Protein AF-A0A0D3JNB5-F1 (afdb_monomer_lite)

Organism: Emiliania huxleyi (strain CCMP1516) (NCBI:txid280463)

Radius of gyration: 20.58 Å; chains: 1; bounding box: 55×34×58 Å

Sequence (150 aa):
MADDHSLCSRDLIEAAADSCAFARQHCASDAAGLFGSYVPLYYCQLGASPAAFAPLCALLLLLTICCLGSTADLFFIPQLTLLSELLVLPPDVAGITLLAFGNGAPDVFTAVAVANRADFPLLLSDLLGGSVFITTVVLGAVAWYANAPP

Foldseek 3Di:
DDDLVVCPDPVNLVPDPQSLVSCVVRVQPVQPDPVGGVSSCCVPVVVVDCVVVVVVVVVVVVVVVVVVVVCCVPPVLVVLVVVCVVVVHDSVVSCVVVVVVVVCVVLVVVVVVCVVVVPVVVSVCVVVVVVCCCVPPVVVVVVVVVPDDD

Structure (mmCIF, N/CA/C/O backbone):
data_AF-A0A0D3JNB5-F1
#
_entry.id   AF-A0A0D3JNB5-F1
#
loop_
_atom_site.group_PDB
_atom_site.id
_atom_site.type_symbol
_atom_site.label_atom_id
_atom_site.label_alt_id
_atom_site.label_comp_id
_atom_site.label_asym_id
_atom_site.label_entity_id
_atom_site.label_seq_id
_atom_site.pdbx_PDB_ins_code
_atom_site.Cartn_x
_atom_site.Cartn_y
_atom_site.Cartn_z
_atom_site.occupancy
_atom_site.B_iso_or_equiv
_atom_site.auth_seq_id
_atom_site.auth_comp_id
_atom_site.auth_asym_id
_atom_site.auth_atom_id
_atom_site.pdbx_PDB_model_num
ATOM 1 N N . MET A 1 1 ? -31.809 -13.220 8.311 1.00 33.28 1 MET A N 1
ATOM 2 C CA . MET A 1 1 ? -30.437 -13.627 8.665 1.00 33.28 1 MET A CA 1
ATOM 3 C C . MET A 1 1 ? -29.743 -12.313 8.955 1.00 33.28 1 MET A C 1
ATOM 5 O O . MET A 1 1 ? -29.585 -11.546 8.025 1.00 33.28 1 MET A O 1
ATOM 9 N N . ALA A 1 2 ? -29.643 -11.938 10.231 1.00 34.56 2 ALA A N 1
ATOM 10 C CA . ALA A 1 2 ? -29.241 -10.588 10.625 1.00 34.56 2 ALA A CA 1
ATOM 11 C C . ALA A 1 2 ? -27.716 -10.472 10.539 1.00 34.56 2 ALA A C 1
ATOM 13 O O . ALA A 1 2 ? -27.018 -11.337 11.064 1.00 34.56 2 ALA A O 1
ATOM 14 N N . ASP A 1 3 ? -27.242 -9.450 9.835 1.00 46.56 3 ASP A N 1
ATOM 15 C CA . ASP A 1 3 ? -25.835 -9.187 9.553 1.00 46.56 3 ASP A CA 1
ATOM 16 C C . ASP A 1 3 ? -25.037 -8.865 10.829 1.00 46.56 3 ASP A C 1
ATOM 18 O O . ASP A 1 3 ? -25.172 -7.786 11.410 1.00 46.56 3 ASP A O 1
ATOM 22 N N . ASP A 1 4 ? -24.176 -9.799 11.239 1.00 50.50 4 ASP A N 1
ATOM 23 C CA . ASP A 1 4 ? -23.225 -9.680 12.361 1.00 50.50 4 ASP A CA 1
ATOM 24 C C . ASP A 1 4 ? -22.232 -8.511 12.157 1.00 50.50 4 ASP A C 1
ATOM 26 O O . ASP A 1 4 ? -21.858 -7.829 13.110 1.00 50.50 4 ASP A O 1
ATOM 30 N N . HIS A 1 5 ? -21.937 -8.167 10.893 1.00 53.31 5 HIS A N 1
ATOM 31 C CA . HIS A 1 5 ? -21.133 -7.003 10.488 1.00 53.31 5 HIS A CA 1
ATOM 32 C C . HIS A 1 5 ? -21.672 -5.655 11.008 1.00 53.31 5 HIS A C 1
ATOM 34 O O . HIS A 1 5 ? -20.916 -4.699 11.173 1.00 53.31 5 HIS A O 1
ATOM 40 N N . SER A 1 6 ? -22.976 -5.551 11.293 1.00 59.31 6 SER A N 1
ATOM 41 C CA . SER A 1 6 ? -23.583 -4.297 11.765 1.00 59.31 6 SER A CA 1
ATOM 42 C C . SER A 1 6 ? -23.238 -3.951 13.222 1.00 59.31 6 SER A C 1
ATOM 44 O O . SER A 1 6 ? -23.305 -2.784 13.619 1.00 59.31 6 SER A O 1
ATOM 46 N N . LEU A 1 7 ? -22.840 -4.947 14.023 1.00 68.19 7 LEU A N 1
ATOM 47 C CA . LEU A 1 7 ? -22.594 -4.795 15.460 1.00 68.19 7 LEU A CA 1
ATOM 48 C C . LEU A 1 7 ? -21.156 -4.366 15.789 1.00 68.19 7 LEU A C 1
ATOM 50 O O . LEU A 1 7 ? -20.906 -3.867 16.887 1.00 68.19 7 LEU A O 1
ATOM 54 N N . CYS A 1 8 ? -20.223 -4.484 14.839 1.00 76.69 8 CYS A N 1
ATOM 55 C CA . CYS A 1 8 ? -18.827 -4.071 14.995 1.00 76.69 8 CYS A CA 1
ATOM 56 C C . CYS A 1 8 ? -18.583 -2.593 14.612 1.00 76.69 8 CYS A C 1
ATOM 58 O O . CYS A 1 8 ? -17.602 -2.243 13.957 1.00 76.69 8 CYS A O 1
ATOM 60 N N . SER A 1 9 ? -19.483 -1.695 15.024 1.00 79.69 9 SER A N 1
ATOM 61 C CA . SER A 1 9 ? -19.320 -0.245 14.831 1.00 79.69 9 SER A CA 1
ATOM 62 C C . SER A 1 9 ? -18.620 0.396 16.032 1.00 79.69 9 SER A C 1
ATOM 64 O O . SER A 1 9 ? -18.890 0.022 17.175 1.00 79.69 9 SER A O 1
ATOM 66 N N . ARG A 1 10 ? -17.758 1.403 15.801 1.00 81.56 10 ARG A N 1
ATOM 67 C CA . ARG A 1 10 ? -17.057 2.120 16.891 1.00 81.56 10 ARG A CA 1
ATOM 68 C C . ARG A 1 10 ? -18.016 2.653 17.953 1.00 81.56 10 ARG A C 1
ATOM 70 O O . ARG A 1 10 ? -17.743 2.475 19.134 1.00 81.56 10 ARG A O 1
ATOM 77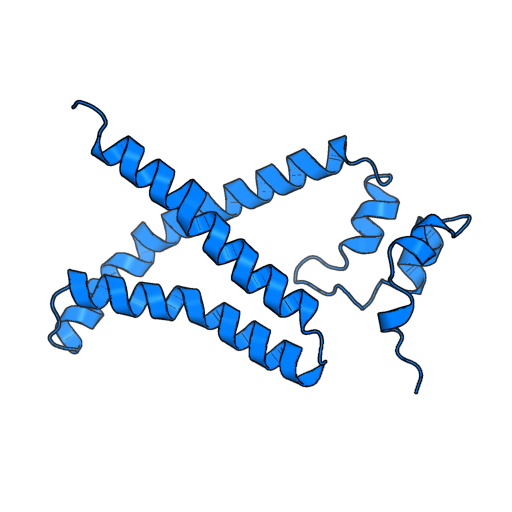 N N . ASP A 1 11 ? -19.154 3.209 17.541 1.00 85.38 11 ASP A N 1
ATOM 78 C CA . ASP A 1 11 ? -20.149 3.776 18.458 1.00 85.38 11 ASP A CA 1
ATOM 79 C C . ASP A 1 11 ? -20.705 2.733 19.442 1.00 85.38 11 ASP A C 1
ATOM 81 O O . ASP 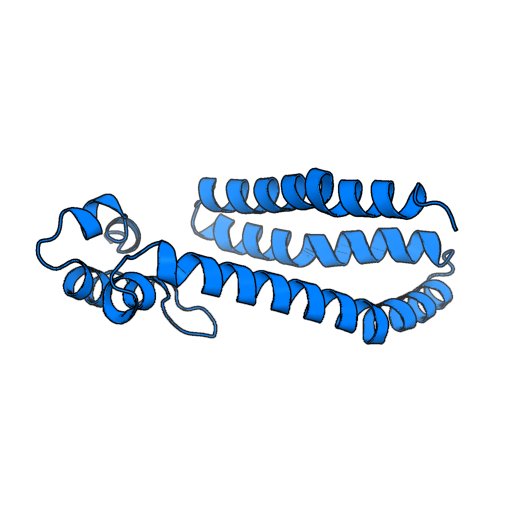A 1 11 ? -20.880 3.021 20.622 1.00 85.38 11 ASP A O 1
ATOM 85 N N . LEU A 1 12 ? -20.939 1.497 18.984 1.00 84.75 12 LEU A N 1
ATOM 86 C CA . LEU A 1 12 ? -21.446 0.406 19.827 1.00 84.75 12 LEU A CA 1
ATOM 87 C C . LEU A 1 12 ? -20.376 -0.110 20.799 1.00 84.75 12 LEU A C 1
ATOM 89 O O . LEU A 1 12 ? -20.686 -0.435 21.945 1.00 84.75 12 LEU A O 1
ATOM 93 N N . ILE A 1 13 ? -19.116 -0.152 20.361 1.00 84.50 13 ILE A N 1
ATOM 94 C CA . ILE A 1 13 ? -17.979 -0.586 21.185 1.00 84.50 13 ILE A CA 1
ATOM 95 C C . ILE A 1 13 ? -17.678 0.444 22.285 1.00 84.50 13 ILE A C 1
ATOM 97 O O . ILE A 1 13 ? -17.385 0.069 23.422 1.00 84.50 13 ILE A O 1
ATOM 101 N N . GLU A 1 14 ? -17.751 1.735 21.956 1.00 82.38 14 GLU A N 1
ATOM 102 C CA . GLU A 1 14 ? -17.499 2.841 22.888 1.00 82.38 14 GLU A CA 1
ATOM 103 C C . GLU A 1 14 ? -18.693 3.096 23.830 1.00 82.38 14 GLU A C 1
ATOM 105 O O . GLU A 1 14 ? -18.493 3.551 24.954 1.00 82.38 14 GLU A O 1
ATOM 110 N N . ALA A 1 15 ? -19.921 2.743 23.427 1.00 85.50 15 ALA A N 1
ATOM 111 C CA . ALA A 1 15 ? -21.108 2.800 24.288 1.00 85.50 15 ALA A CA 1
ATOM 112 C C . ALA A 1 15 ? -21.212 1.631 25.290 1.00 85.50 15 ALA A C 1
ATOM 114 O O . ALA A 1 15 ? -21.954 1.720 26.272 1.00 85.50 15 ALA A O 1
ATOM 115 N N . ALA A 1 16 ? -20.505 0.523 25.052 1.00 83.75 16 ALA A N 1
ATOM 116 C CA . ALA A 1 16 ? -20.509 -0.632 25.940 1.00 83.75 16 ALA A CA 1
ATOM 117 C C . ALA A 1 16 ? -19.707 -0.362 27.225 1.00 83.75 16 ALA A C 1
ATOM 119 O O . ALA A 1 16 ? -18.620 0.208 27.184 1.00 83.75 16 ALA A O 1
ATOM 120 N N . ALA A 1 17 ? -20.209 -0.845 28.368 1.00 83.12 17 ALA A N 1
ATOM 121 C CA . ALA A 1 17 ? -19.524 -0.709 29.659 1.00 83.12 17 ALA A CA 1
ATOM 122 C C . ALA A 1 17 ? -18.129 -1.367 29.666 1.00 83.12 17 ALA A C 1
ATOM 124 O O . ALA A 1 17 ? -17.204 -0.831 30.267 1.00 83.12 17 ALA A O 1
ATOM 125 N N . ASP A 1 18 ? -17.982 -2.492 28.954 1.00 87.00 18 ASP A N 1
ATOM 126 C CA . ASP A 1 18 ? -16.719 -3.206 28.754 1.00 87.00 18 ASP A CA 1
ATOM 127 C C . ASP A 1 18 ? -16.420 -3.365 27.253 1.00 87.00 18 ASP A C 1
ATOM 129 O O . ASP A 1 18 ? -16.715 -4.399 26.640 1.00 87.00 18 ASP A O 1
ATOM 133 N N . SER A 1 19 ? -15.786 -2.354 26.651 1.00 84.25 19 SER A N 1
ATOM 134 C CA . SER A 1 19 ? -15.445 -2.327 25.217 1.00 84.25 19 SER A CA 1
ATOM 135 C C . SER A 1 19 ? -14.629 -3.545 24.756 1.00 84.25 19 SER A C 1
ATOM 137 O O . SER A 1 19 ? -14.832 -4.058 23.657 1.00 84.25 19 SER A O 1
ATOM 139 N N . CYS A 1 20 ? -13.731 -4.064 25.602 1.00 87.12 20 CYS A N 1
ATOM 140 C CA . CYS A 1 20 ? -12.921 -5.245 25.280 1.00 87.12 20 CYS A CA 1
ATOM 141 C C . CYS A 1 20 ? -13.747 -6.547 25.238 1.00 87.12 20 CYS A C 1
ATOM 143 O O . CYS A 1 20 ? -13.559 -7.375 24.341 1.00 87.12 20 CYS A O 1
ATOM 145 N N . ALA A 1 21 ? -14.667 -6.742 26.190 1.00 87.44 21 ALA A N 1
ATOM 146 C CA . ALA A 1 21 ? -15.523 -7.928 26.219 1.00 87.44 21 ALA A CA 1
ATOM 147 C C . ALA A 1 21 ? -16.493 -7.925 25.030 1.00 87.44 21 ALA A C 1
ATOM 149 O O . ALA A 1 21 ? -16.657 -8.950 24.365 1.00 87.44 21 ALA A O 1
ATOM 150 N N . PHE A 1 22 ? -17.046 -6.750 24.715 1.00 87.12 22 PHE A N 1
ATOM 151 C CA . PHE A 1 22 ? -17.928 -6.552 23.570 1.00 87.12 22 PHE A CA 1
ATOM 152 C C . PHE A 1 22 ? -17.216 -6.843 22.238 1.00 87.12 22 PHE A C 1
ATOM 154 O O . PHE A 1 22 ? -17.712 -7.645 21.442 1.00 87.12 22 PHE A O 1
ATOM 161 N N . ALA A 1 23 ? -16.013 -6.288 22.035 1.00 84.25 23 ALA A N 1
ATOM 162 C CA . ALA A 1 23 ? -15.215 -6.502 20.825 1.00 84.25 23 ALA A CA 1
ATOM 163 C C . ALA A 1 23 ? -14.799 -7.972 20.629 1.00 84.25 23 ALA A C 1
ATOM 165 O O . ALA A 1 23 ? -14.785 -8.471 19.506 1.00 84.25 23 ALA A O 1
ATOM 166 N N . ARG A 1 24 ? -14.483 -8.710 21.701 1.00 84.19 24 ARG A N 1
ATOM 167 C CA . ARG A 1 24 ? -14.148 -10.142 21.586 1.00 84.19 24 ARG A CA 1
ATOM 168 C C . ARG A 1 24 ? -15.332 -11.017 21.191 1.00 84.19 24 ARG A C 1
ATOM 170 O O . ARG A 1 24 ? -15.115 -12.044 20.560 1.00 84.19 24 ARG A O 1
ATOM 177 N N . GLN A 1 25 ? -16.545 -10.644 21.584 1.00 84.31 25 GLN A N 1
ATOM 178 C CA . GLN A 1 25 ? -17.742 -11.433 21.293 1.00 84.31 25 GLN A CA 1
ATOM 179 C C . GLN A 1 25 ? -18.289 -11.161 19.890 1.00 84.31 25 GLN A C 1
ATOM 181 O O . GLN A 1 25 ? -18.685 -12.108 19.223 1.00 84.31 25 GLN A O 1
ATOM 186 N N . HIS A 1 26 ? -18.256 -9.903 19.437 1.00 81.00 26 HIS A N 1
ATOM 187 C CA . HIS A 1 26 ? -18.935 -9.480 18.204 1.00 81.00 26 HIS A CA 1
ATOM 188 C C . HIS A 1 26 ? -17.982 -9.104 17.052 1.00 81.00 26 HIS A C 1
ATOM 190 O O . HIS A 1 26 ? -18.422 -9.003 15.919 1.00 81.00 26 HIS A O 1
ATOM 196 N N . CYS A 1 27 ? -16.677 -8.911 17.300 1.00 79.56 27 CYS A N 1
ATOM 197 C CA . CYS A 1 27 ? -15.707 -8.475 16.275 1.00 79.56 27 CYS A CA 1
ATOM 198 C C . CYS A 1 27 ? -14.552 -9.469 16.039 1.00 79.56 27 CYS A C 1
ATOM 200 O O . CYS A 1 27 ? -13.552 -9.144 15.390 1.00 79.56 27 CYS A O 1
ATOM 202 N N . ALA A 1 28 ? -14.627 -10.686 16.583 1.00 70.56 28 ALA A N 1
ATOM 203 C CA . ALA A 1 28 ? -13.536 -11.655 16.461 1.00 70.56 28 ALA A CA 1
ATOM 204 C C . ALA A 1 28 ? -13.360 -12.199 15.030 1.00 70.56 28 ALA A C 1
ATOM 206 O O . ALA A 1 28 ? -12.237 -12.539 14.660 1.00 70.56 28 ALA A O 1
ATOM 207 N N . SER A 1 29 ? -14.432 -12.253 14.229 1.00 64.81 29 SER A N 1
ATOM 208 C CA . SER A 1 29 ? -14.422 -12.860 12.887 1.00 64.81 29 SER A CA 1
ATOM 209 C C . SER A 1 29 ? -14.316 -11.854 11.729 1.00 64.81 29 SER A C 1
ATOM 211 O O . SER A 1 29 ? -13.925 -12.244 10.631 1.00 64.81 29 SER A O 1
ATOM 213 N N . ASP A 1 30 ? -14.605 -10.572 11.970 1.00 61.72 30 ASP A N 1
ATOM 214 C CA . ASP A 1 30 ? -14.697 -9.536 10.924 1.00 61.72 30 ASP A CA 1
ATOM 215 C C . ASP A 1 30 ? -13.355 -9.075 10.360 1.00 61.72 30 ASP A C 1
ATOM 217 O O . ASP A 1 30 ? -13.273 -8.542 9.256 1.00 61.72 30 ASP A O 1
ATOM 221 N N . ALA A 1 31 ? -12.285 -9.325 11.103 1.00 60.38 31 ALA A N 1
ATOM 222 C CA . ALA A 1 31 ? -10.953 -8.833 10.801 1.00 60.38 31 ALA A CA 1
ATOM 223 C C . ALA A 1 31 ? -9.924 -9.969 10.744 1.00 60.38 31 ALA A C 1
ATOM 225 O O . ALA A 1 31 ? -8.792 -9.811 11.193 1.00 60.38 31 ALA A O 1
ATOM 226 N N . ALA A 1 32 ? -10.306 -11.137 10.222 1.00 54.03 32 ALA A N 1
ATOM 227 C CA . ALA A 1 32 ? -9.403 -12.274 10.045 1.00 54.03 32 ALA A CA 1
ATOM 228 C C . ALA A 1 32 ? -8.373 -12.018 8.921 1.00 54.03 32 ALA A C 1
ATOM 230 O O . ALA A 1 32 ? -8.434 -12.607 7.843 1.00 54.03 32 ALA A O 1
ATOM 231 N N . GLY A 1 33 ? -7.423 -11.115 9.168 1.00 59.91 33 GLY A N 1
ATOM 232 C CA . GLY A 1 33 ? -6.193 -11.004 8.390 1.00 59.91 33 GLY A CA 1
ATOM 233 C C . GLY A 1 33 ? -5.180 -12.083 8.788 1.00 59.91 33 GLY A C 1
ATOM 234 O O . GLY A 1 33 ? -5.375 -12.818 9.757 1.00 59.91 33 GLY A O 1
ATOM 235 N N . LEU A 1 34 ? -4.047 -12.132 8.080 1.00 58.91 34 LEU A N 1
ATOM 236 C CA . LEU A 1 34 ? -2.946 -13.082 8.319 1.00 58.91 34 LEU A CA 1
ATOM 237 C C . LEU A 1 34 ? -2.420 -13.073 9.777 1.00 58.91 34 LEU A C 1
ATOM 239 O O . LEU A 1 34 ? -1.832 -14.050 10.228 1.00 58.91 34 LEU A O 1
ATOM 243 N N . PHE A 1 35 ? -2.658 -11.984 10.517 1.00 62.44 35 PHE A N 1
ATOM 244 C CA . PHE A 1 35 ? -2.214 -11.765 11.899 1.00 62.44 35 PHE A CA 1
ATOM 245 C C . PHE A 1 35 ? -3.347 -11.807 12.947 1.00 62.44 35 PHE A C 1
ATOM 247 O O . PHE A 1 35 ? -3.116 -11.485 14.112 1.00 62.44 35 PHE A O 1
ATOM 254 N N . GLY A 1 36 ? -4.561 -12.225 12.567 1.00 69.81 36 GLY A N 1
ATOM 255 C CA . GLY A 1 36 ? -5.736 -12.251 13.447 1.00 69.81 36 GLY A CA 1
ATOM 256 C C . GLY A 1 36 ? -6.496 -10.918 13.526 1.00 69.81 36 GLY A C 1
ATOM 257 O O . GLY A 1 36 ? -6.166 -9.956 12.836 1.00 69.81 36 GLY A O 1
ATOM 258 N N . SER A 1 37 ? -7.543 -10.876 14.362 1.00 76.44 37 SER A N 1
ATOM 259 C CA . SER A 1 37 ? -8.449 -9.722 14.479 1.00 76.44 37 SER A CA 1
ATOM 260 C C . SER A 1 37 ? -7.790 -8.530 15.188 1.00 76.44 37 SER A C 1
ATOM 262 O O . SER A 1 37 ? -7.422 -8.610 16.363 1.00 76.44 37 SER A O 1
ATOM 264 N N . TYR A 1 38 ? -7.657 -7.403 14.477 1.00 81.06 38 TYR A N 1
ATOM 265 C CA . TYR A 1 38 ? -7.014 -6.179 14.981 1.00 81.06 38 TYR A CA 1
ATOM 266 C C . TYR A 1 38 ? -7.893 -5.389 15.964 1.00 81.06 38 TYR A C 1
ATOM 268 O O . TYR A 1 38 ? -7.376 -4.669 16.818 1.00 81.06 38 TYR A O 1
ATOM 276 N N . VAL A 1 39 ? -9.219 -5.533 15.881 1.00 83.12 39 VAL A N 1
ATOM 277 C CA . VAL A 1 39 ? -10.178 -4.824 16.746 1.00 83.12 39 VAL A CA 1
ATOM 278 C C . VAL A 1 39 ? -10.001 -5.207 18.227 1.00 83.12 39 VAL A C 1
ATOM 280 O O . VAL A 1 39 ? -9.744 -4.318 19.044 1.00 83.12 39 VAL A O 1
ATOM 283 N N . PRO A 1 40 ? -10.046 -6.497 18.622 1.00 82.19 40 PRO A N 1
ATOM 284 C CA . PRO A 1 40 ? -9.787 -6.889 20.004 1.00 82.19 40 PRO A CA 1
ATOM 285 C C . PRO A 1 40 ? -8.335 -6.627 20.424 1.00 82.19 40 PRO A C 1
ATOM 287 O O . PRO A 1 40 ? -8.094 -6.375 21.600 1.00 82.19 40 PRO A O 1
ATOM 290 N N . LEU A 1 41 ? -7.365 -6.636 19.503 1.00 82.06 41 LEU A N 1
ATOM 291 C CA . LEU A 1 41 ? -5.984 -6.250 19.815 1.00 82.06 41 LEU A CA 1
ATOM 292 C C . LEU A 1 41 ? -5.917 -4.785 20.292 1.00 82.06 41 LEU A C 1
ATOM 294 O O . LEU A 1 41 ? -5.341 -4.498 21.344 1.00 82.06 41 LEU A O 1
ATOM 298 N N . TYR A 1 42 ? -6.559 -3.874 19.558 1.00 85.25 42 TYR A N 1
ATOM 299 C CA . TYR A 1 42 ? -6.577 -2.443 19.867 1.00 85.25 42 TYR A CA 1
ATOM 300 C C . TYR A 1 42 ? -7.297 -2.132 21.189 1.00 85.25 42 TYR A C 1
ATOM 302 O O . TYR A 1 42 ? -6.741 -1.447 22.054 1.00 85.25 42 TYR A O 1
ATOM 310 N N . TYR A 1 43 ? -8.503 -2.676 21.381 1.00 83.94 43 TYR A N 1
ATOM 311 C CA . TYR A 1 43 ? -9.316 -2.386 22.567 1.00 83.94 43 TYR A CA 1
ATOM 312 C C . TYR A 1 43 ? -8.879 -3.161 23.823 1.00 83.94 43 TYR A C 1
ATOM 314 O O . TYR A 1 43 ? -9.004 -2.629 24.923 1.00 83.94 43 TYR A O 1
ATOM 322 N N . CYS A 1 44 ? -8.346 -4.386 23.704 1.00 83.94 44 CYS A N 1
ATOM 323 C CA . CYS A 1 44 ? -7.989 -5.207 24.872 1.00 83.94 44 CYS A CA 1
ATOM 324 C C . CYS A 1 44 ? -6.511 -5.151 25.278 1.00 83.94 44 CYS A C 1
ATOM 326 O O . CYS A 1 44 ? -6.227 -5.283 26.465 1.00 83.94 44 CYS A O 1
ATOM 328 N N . GLN A 1 45 ? -5.564 -5.032 24.336 1.00 82.44 45 GLN A N 1
ATOM 329 C CA . GLN A 1 45 ? -4.126 -5.053 24.663 1.00 82.44 45 GLN A CA 1
ATOM 330 C C . GLN A 1 45 ? -3.499 -3.657 24.682 1.00 82.44 45 GLN A C 1
ATOM 332 O O . GLN A 1 45 ? -2.673 -3.375 25.545 1.00 82.44 45 GLN A O 1
ATOM 337 N N . LEU A 1 46 ? -3.898 -2.776 23.760 1.00 79.06 46 LEU A N 1
ATOM 338 C CA . LEU A 1 46 ? -3.349 -1.415 23.647 1.00 79.06 46 LEU A CA 1
ATOM 339 C C . LEU A 1 46 ? -4.139 -0.353 24.436 1.00 79.06 46 LEU A C 1
ATOM 341 O O . LEU A 1 46 ? -3.759 0.822 24.459 1.00 79.06 46 LEU A O 1
ATOM 345 N N . GLY A 1 47 ? -5.231 -0.758 25.093 1.00 73.62 47 GLY A N 1
ATOM 346 C CA . GLY A 1 47 ? -6.033 0.103 25.966 1.00 73.62 47 GLY A CA 1
ATOM 347 C C . GLY A 1 47 ? -6.698 1.273 25.239 1.00 73.62 47 GLY A C 1
ATOM 348 O O . GLY A 1 47 ? -6.841 2.337 25.834 1.00 73.62 47 GLY A O 1
ATOM 349 N N . ALA A 1 48 ? -7.024 1.107 23.948 1.00 75.44 48 ALA A N 1
ATOM 350 C CA . ALA A 1 48 ? -7.599 2.146 23.084 1.00 75.44 48 ALA A CA 1
ATOM 351 C C . ALA A 1 48 ? -6.811 3.477 23.072 1.00 75.44 48 ALA A C 1
ATOM 353 O O . ALA A 1 48 ? -7.346 4.534 22.736 1.00 75.44 48 ALA A O 1
ATOM 354 N N . SER A 1 49 ? -5.523 3.443 23.432 1.00 79.69 49 SER A N 1
ATOM 355 C CA . SER A 1 49 ? -4.696 4.643 23.503 1.00 79.69 49 SER A CA 1
ATOM 356 C C . SER A 1 49 ? -4.082 4.949 22.125 1.00 79.69 49 SER A C 1
ATOM 358 O O . SER A 1 49 ? -3.296 4.155 21.595 1.00 79.69 49 SER A O 1
ATOM 360 N N . PRO A 1 50 ? -4.396 6.103 21.501 1.00 78.69 50 PRO A N 1
ATOM 361 C CA . PRO A 1 50 ? -3.871 6.435 20.174 1.00 78.69 50 PRO A CA 1
ATOM 362 C C . PRO A 1 50 ? -2.345 6.607 20.177 1.00 78.69 50 PRO A C 1
ATOM 364 O O . PRO A 1 50 ? -1.689 6.320 19.179 1.00 78.69 50 PRO A O 1
ATOM 367 N N . ALA A 1 51 ? -1.766 7.003 21.315 1.00 84.00 51 ALA A N 1
ATOM 368 C CA . ALA A 1 51 ? -0.329 7.217 21.471 1.00 84.00 51 ALA A CA 1
ATOM 369 C C . ALA A 1 51 ? 0.509 5.928 21.369 1.00 84.00 51 ALA A C 1
ATOM 371 O O . ALA A 1 51 ? 1.653 5.994 20.931 1.00 84.00 51 ALA A O 1
ATOM 372 N N . ALA A 1 52 ? -0.039 4.765 21.741 1.00 81.19 52 ALA A N 1
ATOM 373 C CA . ALA A 1 52 ? 0.658 3.482 21.616 1.00 81.19 52 ALA A CA 1
ATOM 374 C C . ALA A 1 52 ? 0.468 2.847 20.228 1.00 81.19 52 ALA A C 1
ATOM 376 O O . ALA A 1 52 ? 1.363 2.179 19.714 1.00 81.19 52 ALA A O 1
ATOM 377 N N . PHE A 1 53 ? -0.686 3.080 19.598 1.00 84.56 53 PHE A N 1
ATOM 378 C CA . PHE A 1 53 ? -1.016 2.492 18.299 1.00 84.56 53 PHE A CA 1
ATOM 379 C C . PHE A 1 53 ? -0.375 3.230 17.116 1.00 84.56 53 PHE A C 1
ATOM 381 O O . PHE A 1 53 ? 0.081 2.594 16.166 1.00 84.56 53 PHE A O 1
ATOM 388 N N . ALA A 1 54 ? -0.294 4.562 17.180 1.00 87.88 54 ALA A N 1
ATOM 389 C CA . ALA A 1 54 ? 0.308 5.380 16.130 1.00 87.88 54 ALA A CA 1
ATOM 390 C C . ALA A 1 54 ? 1.761 4.989 15.779 1.00 87.88 54 ALA A C 1
ATOM 392 O O . ALA A 1 54 ? 2.030 4.785 14.593 1.00 87.88 54 ALA A O 1
ATOM 393 N N . PRO A 1 55 ? 2.699 4.824 16.738 1.00 90.00 55 PRO A N 1
ATOM 394 C CA . PRO A 1 55 ? 4.068 4.431 16.406 1.00 90.00 55 PRO A CA 1
ATOM 395 C C . PRO A 1 55 ? 4.147 3.012 15.834 1.00 90.00 55 PRO A C 1
ATOM 397 O O . PRO A 1 55 ? 4.955 2.774 14.943 1.00 90.00 55 PRO A O 1
ATOM 400 N N . LEU A 1 56 ? 3.290 2.085 16.283 1.00 87.38 56 LEU A N 1
ATOM 401 C CA . LEU A 1 56 ? 3.208 0.736 15.715 1.00 87.38 56 LEU A CA 1
ATOM 402 C C . LEU A 1 56 ? 2.773 0.780 14.243 1.00 87.38 56 LEU A C 1
ATOM 404 O O . LEU A 1 56 ? 3.394 0.138 13.400 1.00 87.38 56 LEU A O 1
ATOM 408 N N . CYS A 1 57 ? 1.745 1.570 13.924 1.00 88.06 57 CYS A N 1
ATOM 409 C CA . CYS A 1 57 ? 1.279 1.747 12.548 1.00 88.06 57 CYS A CA 1
ATOM 410 C C . CYS A 1 57 ? 2.334 2.421 11.670 1.00 88.06 57 CYS A C 1
ATOM 412 O O . CYS A 1 57 ? 2.570 1.97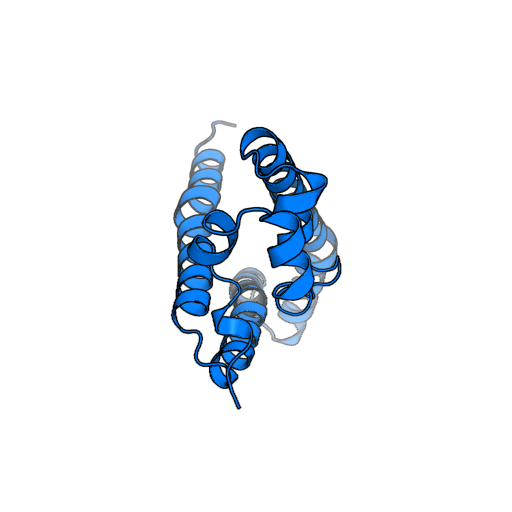4 10.553 1.00 88.06 57 CYS A O 1
ATOM 414 N N . ALA A 1 58 ? 2.997 3.462 12.180 1.00 91.38 58 ALA A N 1
ATOM 415 C CA . ALA A 1 58 ? 4.073 4.140 11.463 1.00 91.38 58 ALA A CA 1
ATOM 416 C C . ALA A 1 58 ? 5.257 3.197 11.194 1.00 91.38 58 ALA A C 1
ATOM 418 O O . ALA A 1 58 ? 5.787 3.180 10.085 1.00 91.38 58 ALA A O 1
ATOM 419 N N . LEU A 1 59 ? 5.638 2.375 12.178 1.00 92.81 59 LEU A N 1
ATOM 420 C CA . LEU A 1 59 ? 6.683 1.363 12.028 1.00 92.81 59 LEU A CA 1
ATOM 421 C C . LEU A 1 59 ? 6.310 0.323 10.966 1.00 92.81 59 LEU A C 1
ATOM 423 O O . LEU A 1 59 ? 7.133 0.016 10.107 1.00 92.81 59 LEU A O 1
ATOM 427 N N . LEU A 1 60 ? 5.082 -0.202 11.009 1.00 90.44 60 LEU A N 1
ATOM 428 C CA . LEU A 1 60 ? 4.584 -1.156 10.015 1.00 90.44 60 LEU A CA 1
ATOM 429 C C . LEU A 1 60 ? 4.562 -0.538 8.615 1.00 90.44 60 LEU A C 1
ATOM 431 O O . LEU A 1 60 ? 5.042 -1.159 7.670 1.00 90.44 60 LEU A O 1
ATOM 435 N N . LEU A 1 61 ? 4.082 0.700 8.487 1.00 90.62 61 LEU A N 1
ATOM 436 C CA . LEU A 1 61 ? 4.052 1.428 7.221 1.00 90.62 61 LEU A CA 1
ATOM 437 C C . LEU A 1 61 ? 5.467 1.599 6.651 1.00 90.62 61 LEU A C 1
ATOM 439 O O . LEU A 1 61 ? 5.714 1.221 5.508 1.00 90.62 61 LEU A O 1
ATOM 443 N N . LEU A 1 62 ? 6.424 2.064 7.457 1.00 93.06 62 LEU A N 1
ATOM 444 C CA . LEU A 1 62 ? 7.825 2.188 7.042 1.00 93.06 62 LEU A CA 1
ATOM 445 C C . LEU A 1 62 ? 8.428 0.837 6.640 1.00 93.06 62 LEU A C 1
ATOM 447 O O . LEU A 1 62 ? 9.083 0.740 5.604 1.00 93.06 62 LEU A O 1
ATOM 451 N N . LEU A 1 63 ? 8.177 -0.214 7.424 1.00 94.44 63 LEU A N 1
ATOM 452 C CA . LEU A 1 63 ? 8.661 -1.562 7.135 1.00 94.44 63 LEU A CA 1
ATOM 453 C C . LEU A 1 63 ? 8.116 -2.074 5.798 1.00 94.44 63 LEU A C 1
ATOM 455 O O . LEU A 1 63 ? 8.883 -2.610 4.998 1.00 94.44 63 LEU A O 1
ATOM 459 N N . THR A 1 64 ? 6.822 -1.880 5.531 1.00 90.44 64 THR A N 1
ATOM 460 C CA . THR A 1 64 ? 6.212 -2.290 4.259 1.00 90.44 64 THR A CA 1
ATOM 461 C C . THR A 1 64 ? 6.770 -1.511 3.075 1.00 90.44 64 THR A C 1
ATOM 463 O O . THR A 1 64 ? 7.117 -2.140 2.082 1.00 90.44 64 THR A O 1
ATOM 466 N N . ILE A 1 65 ? 6.963 -0.190 3.187 1.00 90.94 65 ILE A N 1
ATOM 467 C CA . ILE A 1 65 ? 7.573 0.624 2.122 1.00 90.94 65 ILE A CA 1
ATOM 468 C C . ILE A 1 65 ? 9.005 0.159 1.830 1.00 90.94 65 ILE A C 1
ATOM 470 O O . ILE A 1 65 ? 9.355 -0.054 0.670 1.00 90.94 65 ILE A O 1
ATOM 474 N N . CYS A 1 66 ? 9.825 -0.054 2.863 1.00 93.81 66 CYS A N 1
ATOM 475 C CA . CYS A 1 66 ? 11.194 -0.547 2.693 1.00 93.81 66 CYS A CA 1
ATOM 476 C C . CYS A 1 66 ? 11.228 -1.938 2.046 1.00 93.81 66 CYS A C 1
ATOM 478 O O . CYS A 1 66 ? 12.044 -2.192 1.157 1.00 93.81 66 CYS A O 1
ATOM 480 N N . CYS A 1 67 ? 10.334 -2.834 2.475 1.00 94.06 67 CYS A N 1
ATOM 481 C CA . CYS A 1 67 ? 10.216 -4.176 1.917 1.00 94.06 67 CYS A CA 1
ATOM 482 C C . CYS A 1 67 ? 9.781 -4.134 0.447 1.00 94.06 67 CYS A C 1
ATOM 484 O O . CYS A 1 67 ? 10.374 -4.827 -0.381 1.00 94.06 67 CYS A O 1
ATOM 486 N N . LEU A 1 68 ? 8.809 -3.282 0.108 1.00 90.62 68 LEU A N 1
ATOM 487 C CA . LEU A 1 68 ? 8.334 -3.093 -1.260 1.00 90.62 68 LEU A CA 1
ATOM 488 C C . LEU A 1 68 ? 9.451 -2.555 -2.162 1.00 90.62 68 LEU A C 1
ATOM 490 O O . LEU A 1 68 ? 9.677 -3.109 -3.233 1.00 90.62 68 LEU A O 1
ATOM 494 N N . GLY A 1 69 ? 10.199 -1.548 -1.696 1.00 91.50 69 GLY A N 1
ATOM 495 C CA . GLY A 1 69 ? 11.343 -0.987 -2.422 1.00 91.50 69 GLY A CA 1
ATOM 496 C C . GLY A 1 69 ? 12.447 -2.018 -2.662 1.00 91.50 69 GLY A C 1
ATOM 497 O O . GLY A 1 69 ? 12.852 -2.240 -3.797 1.00 91.50 69 GLY A O 1
ATOM 498 N N . SER A 1 70 ? 12.856 -2.742 -1.616 1.00 94.25 70 SER A N 1
ATOM 499 C CA . SER A 1 70 ? 13.879 -3.793 -1.746 1.00 94.25 70 SER A CA 1
ATOM 500 C C . SER A 1 70 ? 13.436 -4.922 -2.679 1.00 94.25 70 SER A C 1
ATOM 502 O O . SER A 1 70 ? 14.233 -5.447 -3.453 1.00 94.25 70 SER A O 1
ATOM 504 N N . THR A 1 71 ? 12.158 -5.300 -2.625 1.00 93.44 71 THR A N 1
ATOM 505 C CA . THR A 1 71 ? 11.608 -6.332 -3.513 1.00 93.44 71 THR A CA 1
ATOM 506 C C . THR A 1 71 ? 11.557 -5.842 -4.957 1.00 93.44 71 THR A C 1
ATOM 508 O O . THR A 1 71 ? 11.869 -6.609 -5.868 1.00 93.44 71 THR A O 1
ATOM 511 N N . ALA A 1 72 ? 11.218 -4.568 -5.172 1.00 91.12 72 ALA A N 1
ATOM 512 C CA . ALA A 1 72 ? 11.207 -3.967 -6.496 1.00 91.12 72 ALA A CA 1
ATOM 513 C C . ALA A 1 72 ? 12.611 -3.975 -7.124 1.00 91.12 72 ALA A C 1
ATOM 515 O O . ALA A 1 72 ? 12.787 -4.473 -8.239 1.00 91.12 72 ALA A O 1
ATOM 516 N N . ASP A 1 73 ? 13.619 -3.526 -6.379 1.00 91.88 73 ASP A N 1
ATOM 517 C CA . ASP A 1 73 ? 14.993 -3.444 -6.877 1.00 91.88 73 ASP A CA 1
ATOM 518 C C . ASP A 1 73 ? 15.588 -4.826 -7.191 1.00 91.88 73 ASP A C 1
ATOM 520 O O . ASP A 1 73 ? 16.241 -5.010 -8.219 1.00 91.88 73 ASP A O 1
ATOM 524 N N . LEU A 1 74 ? 15.343 -5.816 -6.325 1.00 93.31 74 LEU A N 1
ATOM 525 C CA . LEU A 1 74 ? 15.963 -7.141 -6.430 1.00 93.31 74 LEU A CA 1
ATOM 526 C C . LEU A 1 74 ? 15.212 -8.110 -7.354 1.00 93.31 74 LEU A C 1
ATOM 528 O O . LEU A 1 74 ? 15.843 -8.970 -7.970 1.00 93.31 74 LEU A O 1
ATOM 532 N N . PHE A 1 75 ? 13.881 -8.012 -7.433 1.00 91.31 75 PHE A N 1
ATOM 533 C CA . PHE A 1 75 ? 13.032 -9.017 -8.090 1.00 91.31 75 PHE A CA 1
ATOM 53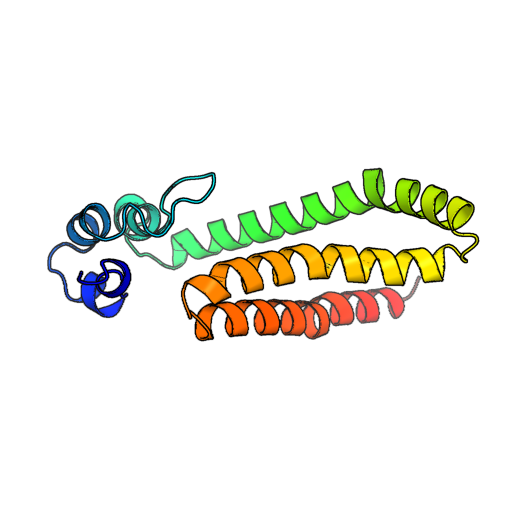4 C C . PHE A 1 75 ? 11.992 -8.456 -9.056 1.00 91.31 75 PHE A C 1
ATOM 536 O O . PHE A 1 75 ? 11.267 -9.240 -9.663 1.00 91.31 75 PHE A O 1
ATOM 543 N N . PHE A 1 76 ? 11.835 -7.143 -9.180 1.00 89.06 76 PHE A N 1
ATOM 544 C CA . PHE A 1 76 ? 10.895 -6.594 -10.155 1.00 89.06 76 PHE A CA 1
ATOM 545 C C . PHE A 1 76 ? 11.636 -6.072 -11.380 1.00 89.06 76 PHE A C 1
ATOM 547 O O . PHE A 1 76 ? 11.330 -6.481 -12.498 1.00 89.06 76 PHE A O 1
ATOM 554 N N . ILE A 1 77 ? 12.665 -5.245 -11.181 1.00 89.62 77 ILE A N 1
ATOM 555 C CA . ILE A 1 77 ? 13.432 -4.641 -12.280 1.00 89.62 77 ILE A CA 1
ATOM 556 C C . ILE A 1 77 ? 14.065 -5.695 -13.217 1.00 89.62 77 ILE A C 1
ATOM 558 O O . ILE A 1 77 ? 13.870 -5.578 -14.429 1.00 89.62 77 ILE A O 1
ATOM 562 N N . PRO A 1 78 ? 14.758 -6.753 -12.741 1.00 90.81 78 PRO A N 1
ATOM 563 C CA . PRO A 1 78 ? 15.357 -7.746 -13.646 1.00 90.81 78 PRO A CA 1
ATOM 564 C C . PRO A 1 78 ? 14.316 -8.502 -14.488 1.00 90.81 78 PRO A C 1
ATOM 566 O O . PRO A 1 78 ? 14.541 -8.821 -15.655 1.00 90.81 78 PRO A O 1
ATOM 569 N N . GLN A 1 79 ? 13.155 -8.771 -13.900 1.00 90.25 79 GLN A N 1
ATOM 570 C CA . GLN A 1 79 ? 12.043 -9.494 -14.499 1.00 90.25 79 GLN A CA 1
ATOM 571 C C . GLN A 1 79 ? 11.351 -8.629 -15.556 1.00 90.25 79 GLN A C 1
ATOM 573 O O . GLN A 1 79 ? 10.964 -9.144 -16.606 1.00 90.25 79 GLN A O 1
ATOM 578 N N . LEU A 1 80 ? 11.254 -7.317 -15.320 1.00 89.19 80 LEU A N 1
ATOM 579 C CA . LEU A 1 80 ? 10.789 -6.356 -16.316 1.00 89.19 80 LEU A CA 1
ATOM 580 C C . LEU A 1 80 ? 11.700 -6.322 -17.543 1.00 89.19 80 LEU A C 1
ATOM 582 O O . LEU A 1 80 ? 11.186 -6.311 -18.658 1.00 89.19 80 LEU A O 1
ATOM 586 N N . THR A 1 81 ? 13.023 -6.361 -17.364 1.00 87.88 81 THR A N 1
ATOM 587 C CA . THR A 1 81 ? 13.976 -6.399 -18.486 1.00 87.88 81 THR A CA 1
ATOM 588 C C . THR A 1 81 ? 13.745 -7.626 -19.369 1.00 87.88 81 THR A C 1
ATOM 590 O O . THR A 1 81 ? 13.631 -7.495 -20.586 1.00 87.88 81 THR A O 1
ATOM 593 N N . LEU A 1 82 ? 13.570 -8.804 -18.761 1.00 90.94 82 LEU A N 1
ATOM 594 C CA . LEU A 1 82 ? 13.261 -10.038 -19.495 1.00 90.94 82 LEU A CA 1
ATOM 595 C C . LEU A 1 82 ? 11.912 -9.964 -20.226 1.00 90.94 82 LEU A C 1
ATOM 597 O O . LEU A 1 82 ? 11.806 -10.383 -21.379 1.00 90.94 82 LEU A O 1
ATOM 601 N N . LEU A 1 83 ? 10.872 -9.422 -19.582 1.00 89.81 83 LEU A N 1
ATOM 602 C CA . LEU A 1 83 ? 9.569 -9.245 -20.232 1.00 89.81 83 LEU A CA 1
ATOM 603 C C . LEU A 1 83 ? 9.641 -8.235 -21.382 1.00 89.81 83 LEU A C 1
ATOM 605 O O . LEU A 1 83 ? 8.996 -8.432 -22.409 1.00 89.81 83 LEU A O 1
ATOM 609 N N . SER A 1 84 ? 10.430 -7.173 -21.227 1.00 90.88 84 SER A N 1
ATOM 610 C CA . SER A 1 84 ? 10.647 -6.157 -22.255 1.00 90.88 84 SER A CA 1
ATOM 611 C C . SER A 1 84 ? 11.252 -6.762 -23.520 1.00 90.88 84 SER A C 1
ATOM 613 O O . SER A 1 84 ? 10.787 -6.464 -24.620 1.00 90.88 84 SER A O 1
ATOM 615 N N . GLU A 1 85 ? 12.239 -7.650 -23.368 1.00 89.94 85 GLU A N 1
ATOM 616 C CA . GLU A 1 85 ? 12.839 -8.393 -24.481 1.00 89.94 85 GLU A CA 1
ATOM 617 C C . GLU A 1 85 ? 11.829 -9.338 -25.144 1.00 89.94 85 GLU A C 1
ATOM 619 O O . GLU A 1 85 ? 11.747 -9.393 -26.371 1.00 89.94 85 GLU A O 1
ATOM 624 N N . LEU A 1 86 ? 11.017 -10.041 -24.347 1.00 92.44 86 LEU A N 1
ATOM 625 C CA . LEU A 1 86 ? 10.039 -11.004 -24.854 1.00 92.44 86 LEU A CA 1
ATOM 626 C C . LEU A 1 86 ? 8.888 -10.336 -25.619 1.00 92.44 86 LEU A C 1
ATOM 628 O O . LEU A 1 86 ? 8.448 -10.847 -26.649 1.00 92.44 86 LEU A O 1
ATOM 632 N N . LEU A 1 87 ? 8.385 -9.209 -25.112 1.00 89.44 87 LEU A N 1
ATOM 633 C CA . LEU A 1 87 ? 7.289 -8.468 -25.735 1.00 89.44 87 LEU A CA 1
ATOM 634 C C . LEU A 1 87 ? 7.782 -7.495 -26.821 1.00 89.44 87 LEU A C 1
ATOM 636 O O . LEU A 1 87 ? 6.956 -6.906 -27.514 1.00 89.44 87 LEU A O 1
ATOM 640 N N . VAL A 1 88 ? 9.101 -7.345 -26.998 1.00 91.19 88 VAL A N 1
ATOM 641 C CA . VAL A 1 88 ? 9.720 -6.394 -27.939 1.00 91.19 88 VAL A CA 1
ATOM 642 C C . VAL A 1 88 ? 9.284 -4.950 -27.638 1.00 91.19 88 VAL A C 1
ATOM 644 O O . VAL A 1 88 ? 8.974 -4.161 -28.532 1.00 91.19 88 VAL A O 1
ATOM 647 N N . LEU A 1 89 ? 9.234 -4.597 -26.351 1.00 88.75 89 LEU A N 1
ATOM 648 C CA . LEU A 1 89 ? 8.984 -3.229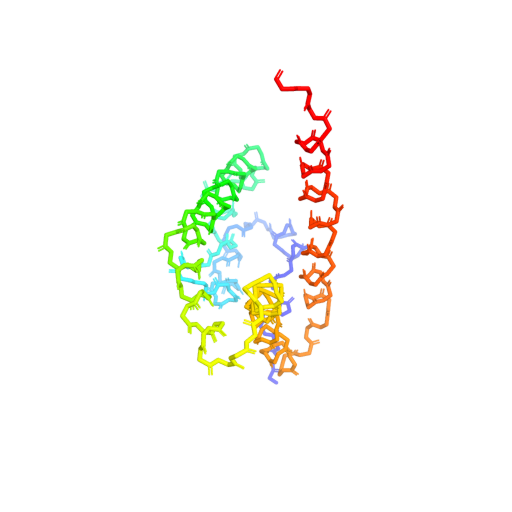 -25.893 1.00 88.75 89 LEU A CA 1
ATOM 649 C C . LEU A 1 89 ? 10.287 -2.558 -25.440 1.00 88.75 89 LEU A C 1
ATOM 651 O O . LEU A 1 89 ? 11.228 -3.243 -25.038 1.00 88.75 89 LEU A O 1
ATOM 655 N N . PRO A 1 90 ? 10.346 -1.214 -25.448 1.00 88.44 90 PRO A N 1
ATOM 656 C CA . PRO A 1 90 ? 11.366 -0.482 -24.711 1.00 88.44 90 PRO A CA 1
ATOM 657 C C . PRO A 1 90 ? 11.216 -0.723 -23.196 1.00 88.44 90 PRO A C 1
ATOM 659 O O . PRO A 1 90 ? 10.081 -0.696 -22.703 1.00 88.44 90 PRO A O 1
ATOM 662 N N . PRO A 1 91 ? 12.323 -0.878 -22.447 1.00 82.50 91 PRO A N 1
ATOM 663 C CA . PRO A 1 91 ? 12.296 -1.188 -21.013 1.00 82.50 91 PRO A CA 1
ATOM 664 C C . PRO A 1 91 ? 11.551 -0.138 -20.189 1.00 82.50 91 PRO A C 1
ATOM 666 O O . PRO A 1 91 ? 10.823 -0.490 -19.265 1.00 82.50 91 PRO A O 1
ATOM 669 N N . ASP A 1 92 ? 11.630 1.134 -20.580 1.00 86.94 92 ASP A N 1
ATOM 670 C CA . ASP A 1 92 ? 10.914 2.219 -19.906 1.00 86.94 92 ASP A CA 1
ATOM 671 C C . ASP A 1 92 ? 9.393 2.081 -20.064 1.00 86.94 92 ASP A C 1
ATOM 673 O O . ASP A 1 92 ? 8.640 2.269 -19.109 1.00 86.94 92 ASP A O 1
ATOM 677 N N . VAL A 1 93 ? 8.929 1.694 -21.260 1.00 89.25 93 VAL A N 1
ATOM 678 C CA . VAL A 1 93 ? 7.499 1.513 -21.561 1.00 89.25 93 VAL A CA 1
ATOM 679 C C . VAL A 1 93 ? 6.963 0.244 -20.892 1.00 89.25 93 VAL A C 1
ATOM 681 O O . VAL A 1 93 ? 5.857 0.246 -20.343 1.00 89.25 93 VAL A O 1
ATOM 684 N N . ALA A 1 94 ? 7.750 -0.835 -20.899 1.00 88.19 94 ALA A N 1
ATOM 685 C CA . ALA A 1 94 ? 7.417 -2.061 -20.180 1.00 88.19 94 ALA A CA 1
ATOM 686 C C . ALA A 1 94 ? 7.339 -1.805 -18.666 1.00 88.19 94 ALA A C 1
ATOM 688 O O . ALA A 1 94 ? 6.371 -2.220 -18.029 1.00 88.19 94 ALA A O 1
ATOM 689 N N . GLY A 1 95 ? 8.296 -1.052 -18.117 1.00 87.50 95 GLY A N 1
ATOM 690 C CA . GLY A 1 95 ? 8.348 -0.674 -16.710 1.00 87.50 95 GLY A CA 1
ATOM 691 C C . GLY A 1 95 ? 7.115 0.104 -16.267 1.00 87.50 95 GLY A C 1
ATOM 692 O O . GLY A 1 95 ? 6.421 -0.348 -15.361 1.00 87.50 95 GLY A O 1
ATOM 693 N N . ILE A 1 96 ? 6.774 1.213 -16.933 1.00 89.25 96 ILE A N 1
ATOM 694 C CA . ILE A 1 96 ? 5.586 2.006 -16.562 1.00 89.25 96 ILE A CA 1
ATOM 695 C C . ILE A 1 96 ? 4.281 1.202 -16.680 1.00 89.25 96 ILE A C 1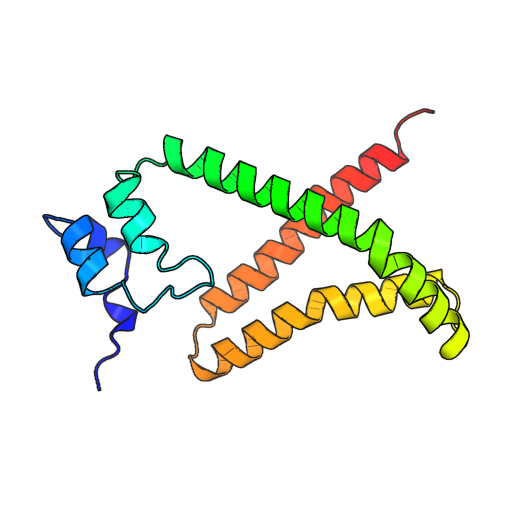
ATOM 697 O O . ILE A 1 96 ? 3.402 1.338 -15.832 1.00 89.25 96 ILE A O 1
ATOM 701 N N . THR A 1 97 ? 4.154 0.338 -17.692 1.00 90.25 97 THR A N 1
ATOM 702 C CA . THR A 1 97 ? 2.912 -0.407 -17.954 1.00 90.25 97 THR A CA 1
ATOM 703 C C . THR A 1 97 ? 2.724 -1.549 -16.961 1.00 90.25 97 THR A C 1
ATOM 705 O O . THR A 1 97 ? 1.654 -1.698 -16.372 1.00 90.25 97 THR A O 1
ATOM 708 N N . LEU A 1 98 ? 3.768 -2.353 -16.753 1.00 88.19 98 LEU A N 1
ATOM 709 C CA . LEU A 1 98 ? 3.720 -3.507 -15.858 1.00 88.19 98 LEU A CA 1
ATOM 710 C C . LEU A 1 98 ? 3.727 -3.083 -14.387 1.00 88.19 98 LEU A C 1
ATOM 712 O O . LEU A 1 98 ? 3.076 -3.740 -13.579 1.00 88.19 98 LEU A O 1
ATOM 716 N N . LEU A 1 99 ? 4.384 -1.970 -14.039 1.00 88.19 99 LEU A N 1
ATOM 717 C CA . LEU A 1 99 ? 4.276 -1.360 -12.711 1.00 88.19 99 LEU A CA 1
ATOM 718 C C . LEU A 1 99 ? 2.846 -0.876 -12.444 1.00 88.19 99 LEU A C 1
ATOM 720 O O . LEU A 1 99 ? 2.291 -1.171 -11.387 1.00 88.19 99 LEU A O 1
ATOM 724 N N . ALA A 1 100 ? 2.228 -0.177 -13.404 1.00 88.19 100 ALA A N 1
ATOM 725 C CA . ALA A 1 100 ? 0.839 0.265 -13.276 1.00 88.19 100 ALA A CA 1
ATOM 726 C C . ALA A 1 100 ? -0.122 -0.925 -13.133 1.00 88.19 100 ALA A C 1
ATOM 728 O O . ALA A 1 100 ? -1.009 -0.906 -12.280 1.00 88.19 100 ALA A O 1
ATOM 729 N N . PHE A 1 101 ? 0.087 -1.987 -13.917 1.00 88.06 101 PHE A N 1
ATOM 730 C CA . PHE A 1 101 ? -0.693 -3.218 -13.810 1.00 88.06 101 PHE A CA 1
ATOM 731 C C . PHE A 1 101 ? -0.495 -3.922 -12.457 1.00 88.06 101 PHE A C 1
ATOM 733 O O . PHE A 1 101 ? -1.469 -4.336 -11.833 1.00 88.06 101 PHE A O 1
ATOM 740 N N . GLY A 1 102 ? 0.750 -4.026 -11.982 1.00 87.19 102 GLY A N 1
ATOM 741 C CA . GLY A 1 102 ? 1.086 -4.655 -10.704 1.00 87.19 102 GLY A CA 1
ATOM 742 C C . GLY A 1 102 ? 0.474 -3.933 -9.504 1.00 87.19 102 GLY A C 1
ATOM 743 O O . GLY A 1 102 ? -0.078 -4.589 -8.624 1.00 87.19 102 GLY A O 1
ATOM 744 N N . ASN A 1 103 ? 0.504 -2.597 -9.501 1.00 86.88 103 ASN A N 1
ATOM 745 C CA . ASN A 1 103 ? -0.122 -1.793 -8.448 1.00 86.88 103 ASN A CA 1
ATOM 746 C C . ASN A 1 103 ? -1.654 -1.887 -8.469 1.00 86.88 103 ASN A C 1
ATOM 748 O O . ASN A 1 103 ? -2.257 -1.944 -7.407 1.00 86.88 103 ASN A O 1
ATOM 752 N N . GLY A 1 104 ? -2.283 -1.940 -9.649 1.00 87.12 104 GLY A N 1
ATOM 753 C CA . GLY A 1 104 ? -3.747 -2.004 -9.759 1.00 87.12 104 GLY A CA 1
ATOM 754 C C . GLY A 1 104 ? -4.351 -3.394 -9.523 1.00 87.12 104 GLY A C 1
ATOM 755 O O . GLY A 1 104 ? -5.547 -3.511 -9.264 1.00 87.12 104 GLY A O 1
ATOM 756 N N . ALA A 1 105 ? -3.558 -4.465 -9.612 1.00 89.56 105 ALA A N 1
ATOM 757 C CA . ALA A 1 105 ? -4.031 -5.829 -9.381 1.00 89.56 105 ALA A CA 1
ATOM 758 C C . ALA A 1 105 ? -4.688 -6.039 -7.995 1.00 89.56 105 ALA A C 1
ATOM 760 O O . ALA A 1 105 ? -5.823 -6.525 -7.966 1.00 89.56 105 ALA A O 1
ATOM 761 N N . PRO A 1 106 ? -4.053 -5.687 -6.854 1.00 85.06 106 PRO A N 1
ATOM 762 C CA . PRO A 1 106 ? -4.684 -5.815 -5.539 1.00 85.06 106 PRO A CA 1
ATOM 763 C C . PRO A 1 106 ? -5.962 -4.979 -5.418 1.00 85.06 106 PRO A C 1
ATOM 765 O O . PRO A 1 106 ? -6.951 -5.497 -4.907 1.00 85.06 106 PRO A O 1
ATOM 768 N N . ASP A 1 107 ? -5.987 -3.759 -5.961 1.00 85.94 107 ASP A N 1
ATOM 769 C CA . ASP A 1 107 ? -7.169 -2.887 -5.934 1.00 85.94 107 ASP A CA 1
ATOM 770 C C . ASP A 1 107 ? -8.362 -3.539 -6.646 1.00 85.94 107 ASP A C 1
ATOM 772 O O . ASP A 1 107 ? -9.489 -3.520 -6.149 1.00 85.94 107 ASP A O 1
ATOM 776 N N . VAL A 1 108 ? -8.120 -4.185 -7.793 1.00 87.88 108 VAL A N 1
ATOM 777 C CA . VAL A 1 108 ? -9.151 -4.936 -8.525 1.00 87.88 108 VAL A CA 1
ATOM 778 C C . VAL A 1 108 ? -9.624 -6.146 -7.720 1.00 87.88 108 VAL A C 1
ATOM 780 O O . VAL A 1 108 ? -10.827 -6.403 -7.664 1.00 87.88 108 VAL A O 1
ATOM 783 N N . PHE A 1 109 ? -8.720 -6.888 -7.074 1.00 87.62 109 PHE A N 1
ATOM 784 C CA . PHE A 1 109 ? -9.115 -8.024 -6.235 1.00 87.62 109 PHE A CA 1
ATOM 785 C C . PHE A 1 109 ? -9.938 -7.584 -5.022 1.00 87.62 109 PHE A C 1
ATOM 787 O O . PHE A 1 109 ? -10.967 -8.203 -4.737 1.00 87.62 109 PHE A O 1
ATOM 794 N N . THR A 1 110 ? -9.550 -6.494 -4.359 1.00 83.88 110 THR A N 1
ATOM 795 C CA . THR A 1 110 ? -10.335 -5.867 -3.289 1.00 83.88 110 THR A CA 1
ATOM 796 C C . THR A 1 110 ? -11.695 -5.420 -3.819 1.00 83.88 110 THR A C 1
ATOM 798 O O . THR A 1 110 ? -12.719 -5.708 -3.200 1.00 83.88 110 THR A O 1
ATOM 801 N N . ALA A 1 111 ? -11.741 -4.810 -5.006 1.00 85.56 111 ALA A N 1
ATOM 802 C CA . ALA A 1 111 ? -12.984 -4.382 -5.632 1.00 85.56 111 ALA A CA 1
ATOM 803 C C . ALA A 1 111 ? -13.944 -5.532 -5.923 1.00 85.56 111 ALA A C 1
ATOM 805 O O . ALA A 1 111 ? -15.134 -5.434 -5.624 1.00 85.56 111 ALA A O 1
ATOM 806 N N . VAL A 1 112 ? -13.434 -6.644 -6.444 1.00 87.19 112 VAL A N 1
ATOM 807 C CA . VAL A 1 112 ? -14.227 -7.855 -6.683 1.00 87.19 112 VAL A CA 1
ATOM 808 C C . VAL A 1 112 ? -14.677 -8.492 -5.363 1.00 87.19 112 VAL A C 1
ATOM 810 O O . VAL A 1 112 ? -15.820 -8.940 -5.259 1.00 87.19 112 VAL A O 1
ATOM 813 N N . ALA A 1 113 ? -13.821 -8.513 -4.338 1.00 83.81 113 ALA A N 1
ATOM 814 C CA . ALA A 1 113 ? -14.169 -9.055 -3.025 1.00 83.81 113 ALA A CA 1
ATOM 815 C C . ALA A 1 113 ? -15.289 -8.246 -2.349 1.00 83.81 113 ALA A C 1
ATOM 817 O O . ALA A 1 113 ? -16.231 -8.824 -1.801 1.00 83.81 113 ALA A O 1
ATOM 818 N N . VAL A 1 114 ? -15.214 -6.918 -2.437 1.00 81.12 114 VAL A N 1
ATOM 819 C CA . VAL A 1 114 ? -16.197 -5.989 -1.867 1.00 81.12 114 VAL A CA 1
ATOM 820 C C . VAL A 1 114 ? -17.465 -5.900 -2.718 1.00 81.12 114 VAL A C 1
ATOM 822 O O . VAL A 1 114 ? -18.545 -5.709 -2.164 1.00 81.12 114 VAL A O 1
ATOM 825 N N . ALA A 1 115 ? -17.395 -6.126 -4.034 1.00 80.62 115 ALA A N 1
ATOM 826 C CA . ALA A 1 115 ? -18.578 -6.177 -4.899 1.00 80.62 115 ALA A CA 1
ATOM 827 C C . ALA A 1 115 ? -19.603 -7.226 -4.431 1.00 80.62 115 ALA A C 1
ATOM 829 O O . ALA A 1 115 ? -20.805 -7.013 -4.566 1.00 80.62 115 ALA A O 1
ATOM 830 N N . ASN A 1 116 ? -19.136 -8.320 -3.819 1.00 75.88 116 ASN A N 1
ATOM 831 C CA . ASN A 1 116 ? -20.002 -9.345 -3.233 1.00 75.88 116 ASN A CA 1
ATOM 832 C C . ASN A 1 116 ? -20.604 -8.951 -1.869 1.00 75.88 116 ASN A C 1
ATOM 834 O O . ASN A 1 116 ? -21.570 -9.579 -1.444 1.00 75.88 116 ASN A O 1
ATOM 838 N N . ARG A 1 117 ? -20.041 -7.948 -1.178 1.00 73.06 117 ARG A N 1
ATOM 839 C CA . ARG A 1 117 ? -20.484 -7.466 0.148 1.00 73.06 117 ARG A CA 1
ATOM 840 C C . ARG A 1 117 ? -21.168 -6.092 0.118 1.00 73.06 117 ARG A C 1
ATOM 842 O O . ARG A 1 117 ? -21.792 -5.710 1.093 1.00 73.06 117 ARG A O 1
ATOM 849 N N . ALA A 1 118 ? -21.106 -5.387 -1.015 1.00 72.75 118 ALA A N 1
ATOM 850 C CA . ALA A 1 118 ? -21.667 -4.050 -1.237 1.00 72.75 118 ALA A CA 1
ATOM 851 C C . ALA A 1 118 ? -21.096 -2.925 -0.337 1.00 72.75 118 ALA A C 1
ATOM 853 O O . ALA A 1 118 ? -21.726 -1.876 -0.186 1.00 72.75 118 ALA A O 1
ATOM 854 N N . ASP A 1 119 ? -19.871 -3.076 0.181 1.00 79.44 119 ASP A N 1
ATOM 855 C CA . ASP A 1 119 ? -19.212 -2.084 1.053 1.00 79.44 119 ASP A CA 1
ATOM 856 C C . ASP A 1 119 ? -18.483 -0.976 0.265 1.00 79.44 119 ASP A C 1
ATOM 858 O O . ASP A 1 119 ? -17.264 -0.800 0.338 1.00 79.44 119 ASP A O 1
ATOM 862 N N . PHE A 1 120 ? -19.236 -0.182 -0.500 1.00 82.19 120 PHE A N 1
ATOM 863 C CA . PHE A 1 120 ? -18.690 0.911 -1.322 1.00 82.19 120 PHE A CA 1
ATOM 864 C C . PHE A 1 120 ? -17.795 1.930 -0.582 1.00 82.19 120 PHE A C 1
ATOM 866 O O . PHE A 1 120 ? -16.801 2.360 -1.174 1.00 82.19 120 PHE A O 1
ATOM 873 N N . PRO A 1 121 ? -18.079 2.343 0.673 1.00 85.81 121 PRO A N 1
ATOM 874 C CA . PRO A 1 121 ? -17.226 3.300 1.381 1.00 85.81 121 PRO A CA 1
ATOM 875 C C . PRO A 1 121 ? -15.811 2.773 1.640 1.00 85.81 121 PRO A C 1
ATOM 877 O O . PRO A 1 121 ? -14.850 3.536 1.542 1.00 85.81 121 PRO A O 1
ATOM 880 N N . LEU A 1 122 ? -15.680 1.472 1.925 1.00 83.19 122 LEU A N 1
ATOM 881 C CA . LEU A 1 122 ? -14.389 0.826 2.149 1.00 83.19 122 LEU A CA 1
ATOM 882 C C . LEU A 1 122 ? -13.546 0.879 0.870 1.00 83.19 122 LEU A C 1
ATOM 884 O O . LEU A 1 122 ? -12.414 1.357 0.891 1.00 83.19 122 LEU A O 1
ATOM 888 N N . LEU A 1 123 ? -14.156 0.502 -0.254 1.00 85.12 123 LEU A N 1
ATOM 889 C CA . LEU A 1 123 ? -13.539 0.545 -1.578 1.00 85.12 123 LEU A CA 1
ATOM 890 C C . LEU A 1 123 ? -13.082 1.952 -1.979 1.00 85.12 123 LEU A C 1
ATOM 892 O O . LEU A 1 123 ? -11.980 2.135 -2.490 1.00 85.12 123 LEU A O 1
ATOM 896 N N . LEU A 1 124 ? -13.922 2.959 -1.740 1.00 89.38 124 LEU A N 1
ATOM 897 C CA . LEU A 1 124 ? -13.594 4.338 -2.088 1.00 89.38 124 LEU A CA 1
ATOM 898 C C . LEU A 1 124 ? -12.428 4.872 -1.246 1.00 89.38 124 LEU A C 1
ATOM 900 O O . LEU A 1 124 ? -11.569 5.576 -1.774 1.00 89.38 124 LEU A O 1
ATOM 904 N N . SER A 1 125 ? -12.396 4.540 0.048 1.00 88.94 125 SER A N 1
ATOM 905 C CA . SER A 1 125 ? -11.326 4.979 0.949 1.00 88.94 125 SER A CA 1
ATOM 906 C C . SER A 1 125 ? -9.962 4.393 0.580 1.00 88.94 125 SER A C 1
ATOM 908 O O . SER A 1 125 ? -8.959 5.098 0.677 1.00 88.94 125 SER A O 1
ATOM 910 N N . ASP A 1 126 ? -9.941 3.155 0.088 1.00 86.44 126 ASP A N 1
ATOM 911 C CA . ASP A 1 126 ? -8.731 2.463 -0.356 1.00 86.44 126 ASP A CA 1
ATOM 912 C C . ASP A 1 126 ? -8.152 3.118 -1.624 1.00 86.44 126 ASP A C 1
ATOM 914 O O . ASP A 1 126 ? -7.022 3.614 -1.631 1.00 86.44 126 ASP A O 1
ATOM 918 N N . LEU A 1 127 ? -8.988 3.275 -2.660 1.00 88.69 127 LEU A N 1
ATOM 919 C CA . LEU A 1 127 ? -8.603 3.892 -3.937 1.00 88.69 127 LEU A CA 1
ATOM 920 C C . LEU A 1 127 ? -8.179 5.364 -3.786 1.00 88.69 127 LEU A C 1
ATOM 922 O O . LEU A 1 127 ? -7.177 5.814 -4.359 1.00 88.69 127 LEU A O 1
ATOM 926 N N . LEU A 1 128 ? -8.944 6.150 -3.020 1.00 92.44 128 LEU A N 1
ATOM 927 C CA . LEU A 1 128 ? -8.609 7.554 -2.773 1.00 92.44 128 LEU A CA 1
ATOM 928 C C . LEU A 1 128 ? -7.367 7.686 -1.888 1.00 92.44 128 LEU A C 1
ATOM 930 O O . LEU A 1 128 ? -6.526 8.543 -2.153 1.00 92.44 128 LEU A O 1
ATOM 934 N N . GLY A 1 129 ? -7.219 6.835 -0.873 1.00 90.12 129 GLY A N 1
ATOM 935 C CA . GLY A 1 129 ? -6.052 6.839 0.004 1.00 90.12 129 GLY A CA 1
ATOM 936 C C . GLY A 1 129 ? -4.758 6.591 -0.769 1.00 90.12 129 GLY A C 1
ATOM 937 O O . GLY A 1 129 ? -3.817 7.383 -0.662 1.00 90.12 129 GLY A O 1
ATOM 938 N N . GLY A 1 130 ? -4.735 5.548 -1.605 1.00 88.00 130 GLY A N 1
ATOM 939 C CA . GLY A 1 130 ? -3.576 5.209 -2.432 1.00 88.00 130 GLY A CA 1
ATOM 940 C C . GLY A 1 130 ? -3.208 6.318 -3.423 1.00 88.00 130 GLY A C 1
ATOM 941 O O . GLY A 1 130 ? -2.055 6.752 -3.485 1.00 88.00 130 GLY A O 1
ATOM 942 N N . SER A 1 131 ? -4.193 6.842 -4.157 1.00 90.62 131 SER A N 1
ATOM 943 C CA . SER A 1 131 ? -3.956 7.904 -5.148 1.00 90.62 131 SER A CA 1
ATOM 944 C C . SER A 1 131 ? -3.474 9.217 -4.519 1.00 90.62 131 SER A C 1
ATOM 946 O O . SER A 1 131 ? -2.535 9.840 -5.031 1.00 90.62 131 SER A O 1
ATOM 948 N N . VAL A 1 132 ? -4.043 9.624 -3.380 1.00 94.69 132 VAL A N 1
ATOM 949 C CA . VAL A 1 132 ? -3.585 10.808 -2.635 1.00 94.69 132 VAL A CA 1
ATOM 950 C C . VAL A 1 132 ? -2.166 10.600 -2.110 1.00 94.69 132 VAL A C 1
ATOM 952 O O . VAL A 1 132 ? -1.339 11.504 -2.228 1.00 94.69 132 VAL A O 1
ATOM 955 N N . PHE A 1 133 ? -1.837 9.418 -1.587 1.00 91.06 133 PHE A N 1
ATOM 956 C CA . PHE A 1 133 ? -0.489 9.123 -1.099 1.00 91.06 133 PHE A CA 1
ATOM 957 C C . PHE A 1 133 ? 0.567 9.217 -2.212 1.00 91.06 133 PHE A C 1
ATOM 959 O O . PHE A 1 133 ? 1.585 9.893 -2.043 1.00 91.06 133 PHE A O 1
ATOM 966 N N . ILE A 1 134 ? 0.314 8.606 -3.374 1.00 90.38 134 ILE A N 1
ATOM 967 C CA . ILE A 1 134 ? 1.254 8.625 -4.506 1.00 90.38 134 ILE A CA 1
ATOM 968 C C . ILE A 1 134 ? 1.452 10.056 -5.031 1.00 90.38 134 ILE A C 1
ATOM 970 O O . ILE A 1 134 ? 2.580 10.491 -5.264 1.00 90.38 134 ILE A O 1
ATOM 974 N N . THR A 1 135 ? 0.368 10.816 -5.191 1.00 92.94 135 THR A N 1
ATOM 975 C CA . THR A 1 135 ? 0.435 12.176 -5.753 1.00 92.94 135 THR A CA 1
ATOM 976 C C . THR A 1 135 ? 1.038 13.206 -4.801 1.00 92.94 135 THR A C 1
ATOM 978 O O . THR A 1 135 ? 1.646 14.167 -5.264 1.00 92.94 135 THR A O 1
ATOM 981 N N . THR A 1 136 ? 0.901 13.028 -3.486 1.00 93.94 136 THR A N 1
ATOM 982 C CA . THR A 1 136 ? 1.431 13.983 -2.498 1.00 93.94 136 THR A CA 1
ATOM 983 C C . THR A 1 136 ? 2.819 13.595 -2.002 1.00 93.94 136 THR A C 1
ATOM 985 O O . THR A 1 136 ? 3.752 14.391 -2.099 1.00 93.94 136 THR A O 1
ATOM 988 N N . VAL A 1 137 ? 2.981 12.371 -1.496 1.00 92.00 137 VAL A N 1
ATOM 989 C CA . VAL A 1 137 ? 4.212 11.926 -0.832 1.00 92.00 137 VAL A CA 1
ATOM 990 C C . VAL A 1 137 ? 5.243 11.466 -1.853 1.00 92.00 137 VAL A C 1
ATOM 992 O O . VAL A 1 137 ? 6.366 11.967 -1.849 1.00 92.00 137 VAL A O 1
ATOM 995 N N . VAL A 1 138 ? 4.874 10.543 -2.746 1.00 90.00 138 VAL A N 1
ATOM 996 C CA . VAL A 1 138 ? 5.834 9.941 -3.689 1.00 90.00 138 VAL A CA 1
ATOM 997 C C . VAL A 1 138 ? 6.281 10.965 -4.727 1.00 90.00 138 VAL A C 1
ATOM 999 O O . VAL A 1 138 ? 7.479 11.202 -4.874 1.00 90.00 138 VAL A O 1
ATOM 1002 N N . LEU A 1 139 ? 5.338 11.630 -5.400 1.00 92.88 139 LEU A N 1
ATOM 1003 C CA . LEU A 1 139 ? 5.669 12.674 -6.372 1.00 92.88 139 LEU A CA 1
ATOM 1004 C C . LEU A 1 139 ? 6.430 13.838 -5.720 1.00 92.88 139 LEU A C 1
ATOM 1006 O O . LEU A 1 139 ? 7.390 14.335 -6.305 1.00 92.88 139 LEU A O 1
ATOM 1010 N N . GLY A 1 140 ? 6.045 14.238 -4.503 1.00 94.00 140 GLY A N 1
ATOM 1011 C CA . GLY A 1 140 ? 6.753 15.263 -3.736 1.00 94.00 140 GLY A CA 1
ATOM 1012 C C . GLY A 1 140 ? 8.206 14.877 -3.443 1.00 94.00 140 GLY A C 1
ATOM 1013 O O . GLY A 1 140 ? 9.112 15.678 -3.673 1.00 94.00 140 GLY A O 1
ATOM 1014 N N . ALA A 1 141 ? 8.448 13.638 -3.007 1.00 91.56 141 ALA A N 1
ATOM 1015 C CA . ALA A 1 141 ? 9.792 13.126 -2.746 1.00 91.56 141 ALA A CA 1
ATOM 1016 C C . ALA A 1 141 ? 10.645 13.026 -4.022 1.00 91.56 141 ALA A C 1
ATOM 1018 O O . ALA A 1 141 ? 11.810 13.423 -4.011 1.00 91.56 141 ALA A O 1
ATOM 1019 N N . VAL A 1 142 ? 10.069 12.552 -5.133 1.00 91.75 142 VAL A N 1
ATOM 1020 C CA . VAL A 1 142 ? 10.767 12.463 -6.428 1.00 91.75 142 VAL A CA 1
ATOM 1021 C C . VAL A 1 142 ? 11.115 13.852 -6.956 1.00 91.75 142 VAL A C 1
ATOM 1023 O O . VAL A 1 142 ? 12.250 14.079 -7.368 1.00 91.75 142 VAL A O 1
ATOM 1026 N N . ALA A 1 143 ? 10.174 14.798 -6.908 1.00 93.38 143 ALA A N 1
ATOM 1027 C CA . ALA A 1 143 ? 10.416 16.174 -7.332 1.00 93.38 143 ALA A CA 1
ATOM 1028 C C . ALA A 1 143 ? 11.499 16.845 -6.476 1.00 93.38 143 ALA A C 1
ATOM 1030 O O . ALA A 1 143 ? 12.357 17.543 -7.015 1.00 93.38 143 ALA A O 1
ATOM 1031 N N . TRP A 1 144 ? 11.490 16.602 -5.163 1.00 93.50 144 TRP A N 1
ATOM 1032 C CA . TRP A 1 144 ? 12.535 17.074 -4.259 1.00 93.50 144 TRP A CA 1
ATOM 1033 C C . TRP A 1 144 ? 13.906 16.500 -4.625 1.00 93.50 144 TRP A C 1
ATOM 1035 O O . TRP A 1 144 ? 14.862 17.255 -4.785 1.00 93.50 144 TRP A O 1
ATOM 1045 N N . TYR A 1 145 ? 14.000 15.182 -4.813 1.00 91.44 145 TYR A N 1
ATOM 1046 C CA . TYR A 1 145 ? 15.258 14.518 -5.154 1.00 91.44 145 TYR A CA 1
ATOM 1047 C C . TYR A 1 145 ? 15.790 14.945 -6.529 1.00 91.44 145 TYR A C 1
ATOM 1049 O O . TYR A 1 145 ? 16.979 15.204 -6.676 1.00 91.44 145 TYR A O 1
ATOM 1057 N N . ALA A 1 146 ? 14.911 15.098 -7.521 1.00 90.31 146 ALA A N 1
ATOM 1058 C CA . ALA A 1 146 ? 15.281 15.536 -8.866 1.00 90.31 146 ALA A CA 1
ATOM 1059 C C . ALA A 1 146 ? 15.789 16.990 -8.923 1.00 90.31 146 ALA A C 1
ATOM 1061 O O . ALA A 1 146 ? 16.517 17.342 -9.847 1.00 90.31 146 ALA A O 1
ATOM 1062 N N . ASN A 1 147 ? 15.404 17.833 -7.958 1.00 87.62 147 ASN A N 1
ATOM 1063 C CA . ASN A 1 147 ? 15.842 19.230 -7.862 1.00 87.62 147 ASN A CA 1
ATOM 1064 C C . ASN A 1 147 ? 16.951 19.448 -6.816 1.00 87.62 147 ASN A C 1
ATOM 1066 O O . ASN A 1 147 ? 17.363 20.590 -6.599 1.00 87.62 147 ASN A O 1
ATOM 1070 N N . ALA A 1 148 ? 17.439 18.394 -6.155 1.00 78.81 148 ALA A N 1
ATOM 1071 C CA . ALA A 1 148 ? 18.556 18.512 -5.228 1.00 78.81 148 ALA A CA 1
ATOM 1072 C C . ALA A 1 148 ? 19.865 18.767 -6.010 1.00 78.81 148 ALA A C 1
ATOM 1074 O O . ALA A 1 148 ? 20.122 18.072 -6.996 1.00 78.81 148 ALA A O 1
ATOM 1075 N N . PRO A 1 149 ? 20.690 19.760 -5.616 1.00 68.75 149 PRO A N 1
ATOM 1076 C CA . PRO A 1 149 ? 21.989 19.977 -6.246 1.00 68.75 149 PRO A CA 1
ATOM 1077 C C . PRO A 1 149 ? 22.908 18.757 -6.025 1.00 68.75 149 PRO A C 1
ATOM 1079 O O . PRO A 1 149 ? 22.781 18.104 -4.986 1.00 68.75 149 PRO A O 1
ATOM 1082 N N . PRO A 1 150 ? 23.801 18.449 -6.988 1.00 67.94 150 PRO A N 1
ATOM 1083 C CA . PRO A 1 150 ? 24.706 17.300 -6.920 1.00 67.94 150 PRO A CA 1
ATOM 1084 C C . PRO A 1 150 ? 25.726 17.392 -5.778 1.00 67.94 150 PRO A C 1
ATOM 1086 O O . PRO A 1 150 ? 26.095 18.526 -5.390 1.00 67.94 150 PRO A O 1
#

InterPro domains:
  IPR004837 Sodium/calcium exchanger membrane region [PF01699] (59-145)
  IPR044880 NCX, central ion-binding domain superfamily [G3DSA:1.20.1420.30] (34-149)
  IPR051359 Calcium:cation antiporter [PTHR12266] (7-146)

Secondary structure (DSSP, 8-state):
---GGGS--HHHHHHSTTHHHHHHHHSSSTT-BTTB-HHHIIIIISTT-HHHHHHHHHHHHHHHHHHHHHHIIIIIHHHHHHHHHHHT--HHHHHHHHHHHHHHHHHHHHHHHHHTTT-HHHHHHHHHHHHHHIIIIIHHHHHHHHTS--

pLDDT: mean 83.5, std 11.12, range [33.28, 94.69]